Protein AF-A0A3M7L693-F1 (afdb_monomer_lite)

pLDDT: mean 76.71, std 17.96, range [30.0, 96.25]

Organism: Auxenochlorella protothecoides (NCBI:txid3075)

Foldseek 3Di:
DDQPDDDDPDDDDPDPDDDPPDDDPDDVLQFAPCVVVVHDDDPLRVLSSVLQVVLCVVQVDGLVVDPDNVVSLVSCVPPHPCSVVSCLSNDNPSVSHQQNVHPVRSCPDPVNPPPPPVCPSVDRDPDDDDAPDPPGCVVPDDDD

Radius of gyration: 17.81 Å; chains: 1; bounding box: 46×34×46 Å

Structure (mmCIF, N/CA/C/O backbone):
data_AF-A0A3M7L693-F1
#
_entry.id   AF-A0A3M7L693-F1
#
loop_
_atom_site.group_PDB
_atom_site.id
_atom_site.type_symbol
_atom_site.label_atom_id
_atom_site.label_alt_id
_atom_site.label_comp_id
_atom_site.label_asym_id
_atom_site.label_entity_id
_atom_site.label_seq_id
_atom_site.pdbx_PDB_ins_code
_atom_site.Cartn_x
_atom_site.Cartn_y
_atom_site.Cartn_z
_atom_site.occupancy
_atom_site.B_iso_or_equiv
_atom_site.auth_seq_id
_atom_site.auth_comp_id
_atom_site.auth_asym_id
_atom_site.auth_atom_id
_atom_site.pdbx_PDB_model_num
ATOM 1 N N . MET A 1 1 ? 24.792 -12.645 -12.958 1.00 35.03 1 MET A N 1
ATOM 2 C CA . MET A 1 1 ? 23.673 -11.771 -13.386 1.00 35.03 1 MET A CA 1
ATOM 3 C C . MET A 1 1 ? 22.564 -11.866 -12.347 1.00 35.03 1 MET A C 1
ATOM 5 O O . MET A 1 1 ? 21.789 -12.813 -12.372 1.00 35.03 1 MET A O 1
ATOM 9 N N . GLY A 1 2 ? 22.553 -10.952 -11.375 1.00 48.41 2 GLY A N 1
ATOM 10 C CA . GLY A 1 2 ? 21.565 -10.953 -10.298 1.00 48.41 2 GLY A CA 1
ATOM 11 C C . GLY A 1 2 ? 20.186 -10.549 -10.814 1.00 48.41 2 GLY A C 1
ATOM 12 O O . GLY A 1 2 ? 20.030 -9.513 -11.456 1.00 48.41 2 GLY A O 1
ATOM 13 N N . SER A 1 3 ? 19.174 -11.368 -10.540 1.00 50.16 3 SER A N 1
ATOM 14 C CA . SER A 1 3 ? 17.780 -10.954 -10.650 1.00 50.16 3 SER A CA 1
ATOM 15 C C . SER A 1 3 ? 17.560 -9.840 -9.624 1.00 50.16 3 SER A C 1
ATOM 17 O O . SER A 1 3 ? 17.573 -10.130 -8.431 1.00 50.16 3 SER A O 1
ATOM 19 N N . GLY A 1 4 ? 17.385 -8.583 -10.042 1.00 53.12 4 GLY A N 1
ATOM 20 C CA . GLY A 1 4 ? 17.061 -7.449 -9.154 1.00 53.12 4 GLY A CA 1
ATOM 21 C C . GLY A 1 4 ? 15.675 -7.549 -8.489 1.00 53.12 4 GLY A C 1
ATOM 22 O O . GLY A 1 4 ? 14.989 -6.550 -8.315 1.00 53.12 4 GLY A O 1
ATOM 23 N N . ALA A 1 5 ? 15.213 -8.766 -8.203 1.00 60.50 5 ALA A N 1
ATOM 24 C CA . ALA A 1 5 ? 13.986 -9.034 -7.484 1.00 60.50 5 ALA A CA 1
ATOM 25 C C . ALA A 1 5 ? 14.170 -8.665 -6.009 1.00 60.50 5 ALA A C 1
ATOM 27 O O . ALA A 1 5 ? 15.200 -8.976 -5.405 1.00 60.50 5 ALA A O 1
ATOM 28 N N . TRP A 1 6 ? 13.153 -8.025 -5.436 1.00 59.78 6 TRP A N 1
ATOM 29 C CA . TRP A 1 6 ? 13.108 -7.685 -4.020 1.00 59.78 6 TRP A CA 1
ATOM 30 C C . TRP A 1 6 ? 13.281 -8.945 -3.169 1.00 59.78 6 TRP A C 1
ATOM 32 O O . TRP A 1 6 ? 12.554 -9.925 -3.342 1.00 59.78 6 TRP A O 1
ATOM 42 N N . ARG A 1 7 ? 14.248 -8.918 -2.248 1.00 67.50 7 ARG A N 1
ATOM 43 C CA . ARG A 1 7 ? 14.391 -9.928 -1.197 1.00 67.50 7 ARG A CA 1
ATOM 44 C C . ARG A 1 7 ? 14.037 -9.288 0.134 1.00 67.50 7 ARG A C 1
ATOM 46 O O . ARG A 1 7 ? 14.631 -8.277 0.494 1.00 67.50 7 ARG A O 1
ATOM 53 N N . VAL A 1 8 ? 13.103 -9.896 0.855 1.00 66.31 8 VAL A N 1
ATOM 54 C CA . VAL A 1 8 ? 12.846 -9.560 2.258 1.00 66.31 8 VAL A CA 1
ATOM 55 C C . VAL A 1 8 ? 14.013 -10.113 3.071 1.00 66.31 8 VAL A C 1
ATOM 57 O O . VAL A 1 8 ? 14.276 -11.313 3.006 1.00 66.31 8 VAL A O 1
ATOM 60 N N . GLN A 1 9 ? 14.751 -9.244 3.760 1.00 47.75 9 GLN A N 1
ATOM 61 C CA . GLN A 1 9 ? 15.953 -9.636 4.509 1.00 47.75 9 GLN A CA 1
ATOM 62 C C . GLN A 1 9 ? 15.659 -9.932 5.989 1.00 47.75 9 GLN A C 1
ATOM 64 O O . GLN A 1 9 ? 16.376 -10.730 6.580 1.00 47.75 9 GLN A O 1
ATOM 69 N N . ASP A 1 10 ? 14.547 -9.416 6.527 1.00 51.00 10 ASP A N 1
ATOM 70 C CA . ASP A 1 10 ? 14.148 -9.570 7.931 1.00 51.00 10 ASP A CA 1
ATOM 71 C C . ASP A 1 10 ? 12.709 -10.101 8.043 1.00 51.00 10 ASP A C 1
ATOM 73 O O . ASP A 1 10 ? 11.757 -9.352 8.261 1.00 51.00 10 ASP A O 1
ATOM 77 N N . ALA A 1 11 ? 12.522 -11.410 7.855 1.00 40.75 11 ALA A N 1
ATOM 78 C CA . ALA A 1 11 ? 11.241 -12.053 8.147 1.00 40.75 11 ALA A CA 1
ATOM 79 C C . ALA A 1 11 ? 11.170 -12.380 9.652 1.00 40.75 11 ALA A C 1
ATOM 81 O O . ALA A 1 11 ? 12.014 -13.145 10.130 1.00 40.75 11 ALA A O 1
ATOM 82 N N . PRO A 1 12 ? 10.201 -11.846 10.420 1.00 46.41 12 PRO A N 1
ATOM 83 C CA . PRO A 1 12 ? 10.056 -12.226 11.817 1.00 46.41 12 PRO A CA 1
ATOM 84 C C . PRO A 1 12 ? 9.660 -13.702 11.930 1.00 46.41 12 PRO A C 1
ATOM 86 O O . PRO A 1 12 ? 8.926 -14.247 11.102 1.00 46.41 12 PRO A O 1
ATOM 89 N N . HIS A 1 13 ? 10.127 -14.356 12.993 1.00 41.66 13 HIS A N 1
ATOM 90 C CA . HIS A 1 13 ? 9.593 -15.648 13.400 1.00 41.66 13 HIS A CA 1
ATOM 91 C C . HIS A 1 13 ? 8.110 -15.472 13.748 1.00 41.66 13 HIS A C 1
ATOM 93 O O . HIS A 1 13 ? 7.765 -14.622 14.567 1.00 41.66 13 HIS A O 1
ATOM 99 N N . VAL A 1 14 ? 7.230 -16.265 13.131 1.00 40.28 14 VAL A N 1
ATOM 100 C CA . VAL A 1 14 ? 5.807 -16.302 13.493 1.00 40.28 14 VAL A CA 1
ATOM 101 C C . VAL A 1 14 ? 5.705 -16.880 14.903 1.00 40.28 14 VAL A C 1
ATOM 103 O O . VAL A 1 14 ? 5.721 -18.096 15.086 1.00 40.28 14 VAL A O 1
ATOM 106 N N . VAL A 1 15 ? 5.649 -16.016 15.914 1.00 37.94 15 VAL A N 1
ATOM 107 C CA . VAL A 1 15 ? 5.385 -16.429 17.293 1.00 37.94 15 VAL A CA 1
ATOM 108 C C . VAL A 1 15 ? 3.874 -16.451 17.475 1.00 37.94 15 VAL A C 1
ATOM 110 O O . VAL A 1 15 ? 3.230 -15.424 17.668 1.00 37.94 15 VAL A O 1
ATOM 113 N N . ALA A 1 16 ? 3.295 -17.645 17.373 1.00 35.44 16 ALA A N 1
ATOM 114 C CA . ALA A 1 16 ? 1.946 -17.898 17.849 1.00 35.44 16 ALA A CA 1
ATOM 115 C C . ALA A 1 16 ? 1.981 -17.914 19.385 1.00 35.44 16 ALA A C 1
ATOM 117 O O . ALA A 1 16 ? 2.402 -18.899 19.985 1.00 35.44 16 ALA A O 1
ATOM 118 N N . GLY A 1 17 ? 1.577 -16.819 20.024 1.00 30.00 17 GLY A N 1
ATOM 119 C CA . GLY A 1 17 ? 1.471 -16.767 21.479 1.00 30.00 17 GLY A CA 1
ATOM 120 C C . GLY A 1 17 ? 1.158 -15.369 21.982 1.00 30.00 17 GLY A C 1
ATOM 121 O O . GLY A 1 17 ? 1.960 -14.455 21.821 1.00 30.00 17 GLY A O 1
ATOM 122 N N . ALA A 1 18 ? -0.018 -15.214 22.586 1.00 42.59 18 ALA A N 1
ATOM 123 C CA . ALA A 1 18 ? -0.338 -14.058 23.404 1.00 42.59 18 ALA A CA 1
ATOM 124 C C . ALA A 1 18 ? 0.535 -14.094 24.666 1.00 42.59 18 ALA A C 1
ATOM 126 O O . ALA A 1 18 ? 0.380 -15.007 25.470 1.00 42.59 18 ALA A O 1
ATOM 127 N N . GLU A 1 19 ? 1.415 -13.111 24.843 1.00 35.88 19 GLU A N 1
ATOM 128 C CA . GLU A 1 19 ? 2.034 -12.800 26.135 1.00 35.88 19 GLU A CA 1
ATOM 129 C C . GLU A 1 19 ? 1.906 -11.294 26.403 1.00 35.88 19 GLU A C 1
ATOM 131 O O . GLU A 1 19 ? 2.258 -10.450 25.570 1.00 35.88 19 GLU A O 1
ATOM 136 N N . GLU A 1 20 ? 1.363 -10.969 27.578 1.00 45.88 20 GLU A N 1
ATOM 137 C CA . GLU A 1 20 ? 1.357 -9.628 28.159 1.00 45.88 20 GLU A CA 1
ATOM 138 C C . GLU A 1 20 ? 2.799 -9.107 28.257 1.00 45.88 20 GLU A C 1
ATOM 140 O O . GLU A 1 20 ? 3.640 -9.694 28.930 1.00 45.88 20 GLU A O 1
ATOM 145 N N . GLY A 1 21 ? 3.090 -7.984 27.591 1.00 43.78 21 GLY A N 1
ATOM 146 C CA . GLY A 1 21 ? 4.391 -7.305 27.684 1.00 43.78 21 GLY A CA 1
ATOM 147 C C . GLY A 1 21 ? 5.282 -7.372 26.438 1.00 43.78 21 GLY A C 1
ATOM 148 O O . GLY A 1 21 ? 6.432 -6.936 26.492 1.00 43.78 21 GLY A O 1
ATOM 149 N N . GLY A 1 22 ? 4.778 -7.858 25.301 1.00 36.78 22 GLY A N 1
ATOM 150 C CA . GLY A 1 22 ? 5.504 -7.823 24.029 1.00 36.78 22 GLY A CA 1
ATOM 151 C C . GLY A 1 22 ? 5.703 -6.396 23.511 1.00 36.78 22 GLY A C 1
ATOM 152 O O . GLY A 1 22 ? 4.802 -5.809 22.916 1.00 36.78 22 GLY A O 1
ATOM 153 N N . ARG A 1 23 ? 6.896 -5.825 23.717 1.00 39.84 23 ARG A N 1
ATOM 154 C CA . ARG A 1 23 ? 7.346 -4.592 23.052 1.00 39.84 23 ARG A CA 1
ATOM 155 C C . ARG A 1 23 ? 7.128 -4.760 21.547 1.00 39.84 23 ARG A C 1
ATOM 157 O O . ARG A 1 23 ? 7.743 -5.640 20.957 1.00 39.84 23 ARG A O 1
ATOM 164 N N . ALA A 1 24 ? 6.262 -3.944 20.946 1.00 41.69 24 ALA A N 1
ATOM 165 C CA . ALA A 1 24 ? 6.025 -3.964 19.506 1.00 41.69 24 ALA A CA 1
ATOM 166 C C . ALA A 1 24 ? 7.370 -3.830 18.771 1.00 41.69 24 ALA A C 1
ATOM 168 O O . ALA A 1 24 ? 8.034 -2.795 18.855 1.00 41.69 24 ALA A O 1
ATOM 169 N N . VAL A 1 25 ? 7.811 -4.908 18.119 1.00 49.34 25 VAL A N 1
ATOM 170 C CA . VAL A 1 25 ? 9.017 -4.914 17.290 1.00 49.34 25 VAL A CA 1
ATOM 171 C C . VAL A 1 25 ? 8.572 -4.604 15.867 1.00 49.34 25 VAL A C 1
ATOM 173 O O . VAL A 1 25 ? 7.907 -5.408 15.224 1.00 49.34 25 VAL A O 1
ATOM 176 N N . GLY A 1 26 ? 8.901 -3.405 15.405 1.00 53.38 26 GLY A N 1
ATOM 177 C CA . GLY A 1 26 ? 8.595 -2.889 14.076 1.00 53.38 26 GLY A CA 1
ATOM 178 C C . GLY A 1 26 ? 8.980 -1.415 14.005 1.00 53.38 26 GLY A C 1
ATOM 179 O O . GLY A 1 26 ? 9.115 -0.762 15.041 1.00 53.38 26 GLY A O 1
ATOM 180 N N . THR A 1 27 ? 9.171 -0.879 12.802 1.00 65.75 27 THR A N 1
ATOM 181 C CA . THR A 1 27 ? 9.262 0.575 12.630 1.00 65.75 27 THR A CA 1
ATOM 182 C C . THR A 1 27 ? 7.850 1.139 12.831 1.00 65.75 27 THR A C 1
ATOM 184 O O . THR A 1 27 ? 6.962 0.773 12.055 1.00 65.75 27 THR A O 1
ATOM 187 N N . PRO A 1 28 ? 7.595 1.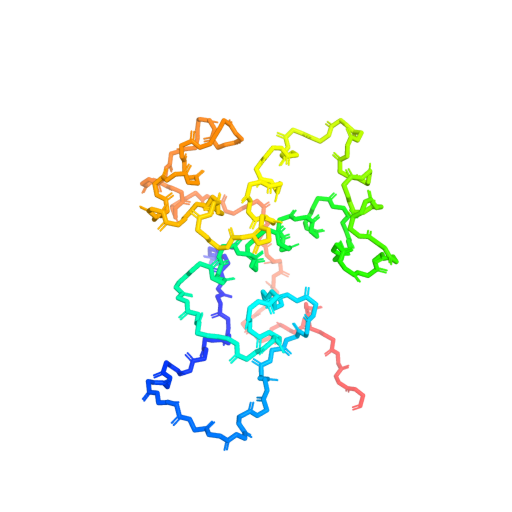965 13.867 1.00 72.44 28 PRO A N 1
ATOM 188 C CA . PRO A 1 28 ? 6.239 2.350 14.273 1.00 72.44 28 PRO A CA 1
ATOM 189 C C . PRO A 1 28 ? 5.396 2.941 13.140 1.00 72.44 28 PRO A C 1
ATOM 191 O O . PRO A 1 28 ? 4.187 2.737 13.100 1.00 72.44 28 PRO A O 1
ATOM 194 N N . ASP A 1 29 ? 6.053 3.603 12.187 1.00 76.50 29 ASP A N 1
ATOM 195 C CA . ASP A 1 29 ? 5.434 4.286 11.051 1.00 76.50 29 ASP A CA 1
ATOM 196 C C . ASP A 1 29 ? 4.697 3.356 10.070 1.00 76.50 29 ASP A C 1
ATOM 198 O O . ASP A 1 29 ? 3.878 3.826 9.280 1.00 76.50 29 ASP A O 1
ATOM 202 N N . TYR A 1 30 ? 4.954 2.044 10.121 1.00 86.38 30 TYR A N 1
ATOM 203 C CA . TYR A 1 30 ? 4.348 1.048 9.226 1.00 86.38 30 TYR A CA 1
ATOM 204 C C . TYR A 1 30 ? 3.318 0.159 9.926 1.00 86.38 30 TYR A C 1
ATOM 206 O O . TYR A 1 30 ? 2.658 -0.643 9.269 1.00 86.38 30 TYR A O 1
ATOM 214 N N . LEU A 1 31 ? 3.163 0.284 11.247 1.00 86.56 31 LEU A N 1
ATOM 215 C CA . LEU A 1 31 ? 2.265 -0.572 12.015 1.00 86.56 31 LEU A CA 1
ATOM 216 C C . LEU A 1 31 ? 0.802 -0.176 11.810 1.00 86.56 31 LEU A C 1
ATOM 218 O O . LEU A 1 31 ? 0.444 1.002 11.786 1.00 86.56 31 LEU A O 1
ATOM 222 N N . ALA A 1 32 ? -0.057 -1.190 11.701 1.00 88.62 32 ALA A N 1
ATOM 223 C CA . ALA A 1 32 ? -1.497 -0.992 11.659 1.00 88.62 32 ALA A CA 1
ATOM 224 C C . ALA A 1 32 ? -2.021 -0.447 13.007 1.00 88.62 32 ALA A C 1
ATOM 226 O O . ALA A 1 32 ? -1.492 -0.819 14.061 1.00 88.62 32 ALA A O 1
ATOM 227 N N . PRO A 1 33 ? -3.082 0.383 13.019 1.00 87.38 33 PRO A N 1
ATOM 228 C CA . PRO A 1 33 ? -3.619 0.966 14.249 1.00 87.38 33 PRO A CA 1
ATOM 229 C C . PRO A 1 33 ? -4.012 -0.086 15.290 1.00 87.38 33 PRO A C 1
ATOM 231 O O . PRO A 1 33 ? -3.769 0.095 16.479 1.00 87.38 33 PRO A O 1
AT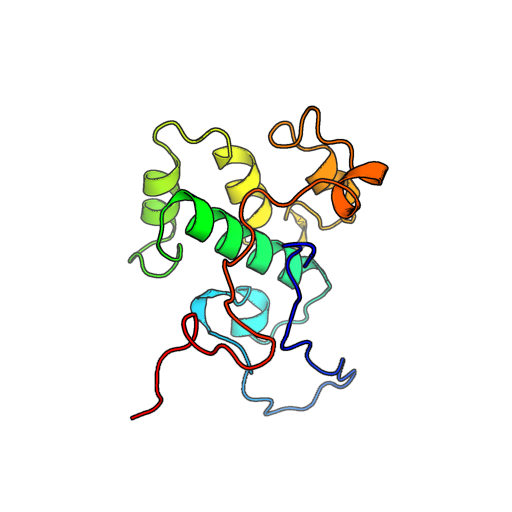OM 234 N N . GLU A 1 34 ? -4.576 -1.213 14.854 1.00 88.00 34 GLU A N 1
ATOM 235 C CA . GLU A 1 34 ? -4.973 -2.314 15.732 1.00 88.00 34 GLU A CA 1
ATOM 236 C C . GLU A 1 34 ? -3.792 -2.964 16.473 1.00 88.00 34 GLU A C 1
ATOM 238 O O . GLU A 1 34 ? -3.967 -3.377 17.622 1.00 88.00 34 GLU A O 1
ATOM 243 N N . LEU A 1 35 ? -2.601 -3.003 15.856 1.00 86.25 35 LEU A N 1
ATOM 244 C CA . LEU A 1 35 ? -1.362 -3.482 16.479 1.00 86.25 35 LEU A CA 1
ATOM 245 C C . LEU A 1 35 ? -0.858 -2.495 17.530 1.00 86.25 35 LEU A C 1
ATOM 247 O O . LEU A 1 35 ? -0.465 -2.909 18.617 1.00 86.25 35 LEU A O 1
ATOM 251 N N . LEU A 1 36 ? -0.911 -1.193 17.230 1.00 82.31 36 LEU A N 1
ATOM 252 C CA . LEU A 1 36 ? -0.528 -0.137 18.174 1.00 82.31 36 LEU A CA 1
ATOM 253 C C . LEU A 1 36 ? -1.442 -0.113 19.406 1.00 82.31 36 LEU A C 1
ATOM 255 O O . LEU A 1 36 ? -0.986 0.143 20.517 1.00 82.31 36 LEU A O 1
ATOM 259 N N . LEU A 1 37 ? -2.727 -0.406 19.208 1.00 83.31 37 LEU A N 1
ATOM 260 C CA . LEU A 1 37 ? -3.730 -0.480 20.270 1.00 83.31 37 LEU A CA 1
ATOM 261 C C . LEU A 1 37 ? -3.716 -1.817 21.031 1.00 83.31 37 LEU A C 1
ATOM 263 O O . LEU A 1 37 ? -4.493 -1.980 21.969 1.00 83.31 37 LEU A O 1
ATOM 267 N N . GLY A 1 38 ? -2.878 -2.782 20.630 1.00 82.19 38 GLY A N 1
ATOM 268 C CA . GLY A 1 38 ? -2.821 -4.111 21.247 1.00 82.19 38 GLY A CA 1
ATOM 269 C C . GLY A 1 38 ? -4.127 -4.901 21.128 1.00 82.19 38 GLY A C 1
ATOM 270 O O . GLY A 1 38 ? -4.415 -5.771 21.948 1.00 82.19 38 GLY A O 1
ATOM 271 N N . THR A 1 39 ? -4.946 -4.587 20.124 1.00 80.62 39 THR A N 1
ATOM 272 C CA . THR A 1 39 ? -6.195 -5.308 19.863 1.00 80.62 39 THR A CA 1
ATOM 273 C C . THR A 1 39 ? -5.914 -6.565 19.040 1.00 80.62 39 THR A C 1
ATOM 275 O O . THR A 1 39 ? -4.886 -6.670 18.367 1.00 80.62 39 THR A O 1
ATOM 278 N N . GLY A 1 40 ? -6.809 -7.556 19.107 1.00 81.38 40 GLY A N 1
ATOM 279 C CA . GLY A 1 40 ? -6.664 -8.774 18.309 1.00 81.38 40 GLY A CA 1
ATOM 280 C C . GLY A 1 40 ? -6.539 -8.437 16.821 1.00 81.38 40 GLY A C 1
ATOM 281 O O . GLY A 1 40 ? -7.374 -7.710 16.283 1.00 81.38 40 GLY A O 1
ATOM 282 N N . HIS A 1 41 ? -5.504 -8.963 16.170 1.00 87.31 41 HIS A N 1
ATOM 283 C CA . HIS A 1 41 ? -5.183 -8.688 14.773 1.00 87.31 41 HIS A CA 1
ATOM 284 C C . HIS A 1 41 ? -5.124 -9.979 13.948 1.00 87.31 41 HIS A C 1
ATOM 286 O O . HIS A 1 41 ? -4.953 -11.073 14.488 1.00 87.31 41 HIS A O 1
ATOM 292 N N . GLY A 1 42 ? -5.284 -9.842 12.634 1.00 88.19 42 GLY A N 1
ATOM 293 C CA . GLY A 1 42 ? -5.138 -10.924 11.662 1.00 88.19 42 GLY A CA 1
ATOM 294 C C . GLY A 1 42 ? -4.172 -10.537 10.542 1.00 88.19 42 GLY A C 1
ATOM 295 O O . GLY A 1 42 ? -3.406 -9.585 10.678 1.00 88.19 42 GLY A O 1
ATOM 296 N N . ALA A 1 43 ? -4.223 -11.254 9.418 1.00 89.81 43 ALA A N 1
ATOM 297 C CA . ALA A 1 43 ? -3.375 -10.996 8.247 1.00 89.81 43 ALA A CA 1
ATOM 298 C C . ALA A 1 43 ? -3.631 -9.622 7.588 1.00 89.81 43 ALA A C 1
ATOM 300 O O . ALA A 1 43 ? -2.891 -9.183 6.713 1.00 89.81 43 ALA A O 1
ATOM 301 N N . GLU A 1 44 ? -4.688 -8.922 7.997 1.00 92.69 44 GLU A N 1
ATOM 302 C CA . GLU A 1 44 ? -5.078 -7.607 7.506 1.00 92.69 44 GLU A CA 1
ATOM 303 C C . GLU A 1 44 ? -4.043 -6.519 7.810 1.00 92.69 44 GLU A C 1
ATOM 305 O O . GLU A 1 44 ? -3.986 -5.516 7.093 1.00 92.69 44 GLU A O 1
ATOM 310 N N . VAL A 1 45 ? -3.219 -6.707 8.843 1.00 92.62 45 VAL A N 1
ATOM 311 C CA . VAL A 1 45 ? -2.156 -5.762 9.222 1.00 92.62 45 VAL A CA 1
ATOM 312 C C . VAL A 1 45 ? -1.074 -5.651 8.150 1.00 92.62 45 VAL A C 1
ATOM 314 O O . VAL A 1 45 ? -0.548 -4.566 7.927 1.00 92.62 45 VAL A O 1
ATOM 317 N N . ASP A 1 46 ? -0.808 -6.728 7.408 1.00 93.75 46 ASP A N 1
ATOM 318 C CA . ASP A 1 46 ? 0.177 -6.716 6.322 1.00 93.75 46 ASP A CA 1
ATOM 319 C C . ASP A 1 46 ? -0.304 -5.866 5.140 1.00 93.75 46 ASP A C 1
ATOM 321 O O . ASP A 1 46 ? 0.488 -5.188 4.482 1.00 93.75 46 ASP A O 1
ATOM 325 N N . TRP A 1 47 ? -1.619 -5.835 4.891 1.00 96.00 47 TRP A N 1
ATOM 326 C CA . TRP A 1 47 ? -2.205 -4.974 3.861 1.00 96.00 47 TRP A CA 1
ATOM 327 C C . TRP A 1 47 ? -2.105 -3.495 4.214 1.00 96.00 47 TRP A C 1
ATOM 329 O O . TRP A 1 47 ? -1.904 -2.672 3.321 1.00 96.00 47 TRP A O 1
ATOM 339 N N . TRP A 1 48 ? -2.182 -3.158 5.503 1.00 93.81 48 TRP A N 1
ATOM 340 C CA . TRP A 1 48 ? -1.905 -1.799 5.960 1.00 93.81 48 TRP A CA 1
ATOM 341 C C . TRP A 1 48 ? -0.455 -1.416 5.664 1.00 93.81 48 TRP A C 1
ATOM 343 O O . TRP A 1 48 ? -0.218 -0.420 4.981 1.00 93.81 48 TRP A O 1
ATOM 353 N N . SER A 1 49 ? 0.503 -2.244 6.091 1.00 92.94 49 SER A N 1
ATOM 354 C CA . SER A 1 49 ? 1.933 -2.028 5.845 1.00 92.94 49 SER A CA 1
ATOM 355 C C . SER A 1 49 ? 2.240 -1.877 4.351 1.00 92.94 49 SER A C 1
ATOM 357 O O . SER A 1 49 ? 2.997 -0.990 3.957 1.00 92.94 49 SER A O 1
ATOM 359 N N . LEU A 1 50 ? 1.593 -2.675 3.492 1.00 94.62 50 LEU A N 1
ATOM 360 C CA . LEU A 1 50 ? 1.693 -2.527 2.038 1.00 94.62 50 LEU A CA 1
ATOM 361 C C . LEU A 1 50 ? 1.200 -1.154 1.560 1.00 94.62 50 LEU A C 1
ATOM 363 O O . LEU A 1 50 ? 1.830 -0.551 0.693 1.00 94.62 50 LEU A O 1
ATOM 367 N N . GLY A 1 51 ? 0.093 -0.654 2.114 1.00 92.56 51 GLY A N 1
ATOM 368 C CA . GLY A 1 51 ? -0.421 0.685 1.822 1.00 92.56 51 GLY A CA 1
ATOM 369 C C . GLY A 1 51 ? 0.568 1.789 2.199 1.00 92.56 51 GLY A C 1
ATOM 370 O O . GLY A 1 51 ? 0.768 2.719 1.417 1.00 92.56 51 GLY A O 1
ATOM 371 N N . VAL A 1 52 ? 1.232 1.655 3.351 1.00 90.56 52 VAL A N 1
ATOM 372 C CA . VAL A 1 52 ? 2.262 2.599 3.819 1.00 90.56 52 VAL A CA 1
ATOM 373 C C . VAL A 1 52 ? 3.467 2.605 2.875 1.00 90.56 52 VAL A C 1
ATOM 375 O O . VAL A 1 52 ? 3.877 3.671 2.419 1.00 90.56 52 VAL A O 1
ATOM 378 N N . ILE A 1 53 ? 3.984 1.427 2.509 1.00 91.25 53 ILE A N 1
ATOM 379 C CA . ILE A 1 53 ? 5.118 1.292 1.578 1.00 91.25 53 ILE A CA 1
ATOM 380 C C . ILE A 1 53 ? 4.750 1.832 0.191 1.00 91.25 53 ILE A C 1
ATOM 382 O O . ILE A 1 53 ? 5.539 2.537 -0.433 1.00 91.25 53 ILE A O 1
ATOM 386 N N . LEU A 1 54 ? 3.546 1.533 -0.307 1.00 90.75 54 LEU A N 1
ATOM 387 C CA . LEU A 1 54 ? 3.089 2.025 -1.607 1.00 90.75 54 LEU A CA 1
ATOM 388 C C . LEU A 1 54 ? 2.973 3.551 -1.632 1.00 90.75 54 LEU A C 1
ATOM 390 O O . LEU A 1 54 ? 3.383 4.169 -2.614 1.00 90.75 54 LEU A O 1
ATOM 394 N N . TYR A 1 55 ? 2.451 4.152 -0.561 1.00 87.81 55 TYR A N 1
ATOM 395 C CA . TYR A 1 55 ? 2.453 5.603 -0.402 1.00 87.81 55 TYR A CA 1
ATOM 396 C C . TYR A 1 55 ? 3.880 6.149 -0.462 1.00 87.81 55 TYR A C 1
ATOM 398 O O . TYR A 1 55 ? 4.160 7.067 -1.230 1.00 87.81 55 TYR A O 1
ATOM 406 N N . GLU A 1 56 ? 4.793 5.573 0.318 1.00 87.81 56 GLU A N 1
ATOM 407 C CA . GLU A 1 56 ? 6.168 6.055 0.411 1.00 87.81 56 GLU A CA 1
ATOM 408 C C . GLU A 1 56 ? 6.919 5.942 -0.918 1.00 87.81 56 GLU A C 1
ATOM 410 O O . GLU A 1 56 ? 7.616 6.877 -1.299 1.00 87.81 56 GLU A O 1
ATOM 415 N N . MET A 1 57 ? 6.711 4.868 -1.683 1.00 87.19 57 MET A N 1
ATOM 416 C CA . MET A 1 57 ? 7.291 4.729 -3.024 1.00 87.19 57 MET A CA 1
ATOM 417 C C . MET A 1 57 ? 6.824 5.820 -3.999 1.00 87.19 57 MET A C 1
ATOM 419 O O . MET A 1 57 ? 7.554 6.164 -4.925 1.00 87.19 57 MET A O 1
ATOM 423 N N . VAL A 1 58 ? 5.609 6.347 -3.822 1.00 84.69 58 VAL A N 1
ATOM 424 C CA . VAL A 1 58 ? 5.010 7.350 -4.719 1.00 84.69 58 VAL A CA 1
ATOM 425 C C . VAL A 1 58 ? 5.343 8.772 -4.270 1.00 84.69 58 VAL A C 1
ATOM 427 O O . VAL A 1 58 ? 5.621 9.630 -5.103 1.00 84.69 58 VAL A O 1
ATOM 430 N N . VAL A 1 59 ? 5.307 9.028 -2.962 1.00 81.56 59 VAL A N 1
ATOM 431 C CA . VAL A 1 59 ? 5.447 10.369 -2.371 1.00 81.56 59 VAL A CA 1
ATOM 432 C C . VAL A 1 59 ? 6.884 10.648 -1.902 1.00 81.56 59 VAL A C 1
ATOM 434 O O . VAL A 1 59 ? 7.259 11.804 -1.724 1.00 81.56 59 VAL A O 1
ATOM 437 N N . GLY A 1 60 ? 7.703 9.611 -1.706 1.00 82.06 60 GLY A N 1
ATOM 438 C CA . GLY A 1 60 ? 9.094 9.703 -1.241 1.00 82.06 60 GLY A CA 1
ATOM 439 C C . GLY A 1 60 ? 9.262 9.871 0.275 1.00 82.06 60 GLY A C 1
ATOM 440 O O . GLY A 1 60 ? 10.371 10.106 0.742 1.00 82.06 60 GLY A O 1
ATOM 441 N N . ARG A 1 61 ? 8.173 9.789 1.047 1.00 80.25 61 ARG A N 1
ATOM 442 C CA . ARG A 1 61 ? 8.161 9.846 2.520 1.00 80.25 61 ARG A CA 1
ATOM 443 C C . ARG A 1 61 ? 6.990 9.034 3.071 1.00 80.25 61 ARG A C 1
ATOM 445 O O . ARG A 1 61 ? 5.990 8.916 2.360 1.00 80.25 61 ARG A O 1
ATOM 452 N N . PRO A 1 62 ? 7.047 8.525 4.312 1.00 81.31 62 PRO A N 1
ATOM 453 C CA . PRO A 1 62 ? 5.938 7.776 4.882 1.00 81.31 62 PRO A CA 1
ATOM 454 C C . PRO A 1 62 ? 4.702 8.670 5.107 1.00 81.31 62 PRO A C 1
ATOM 456 O O . PRO A 1 62 ? 4.828 9.881 5.335 1.00 81.31 62 PRO A O 1
ATOM 459 N N . PRO A 1 63 ? 3.491 8.088 5.056 1.00 73.56 63 PRO A N 1
ATOM 460 C CA . PRO A 1 63 ? 2.236 8.816 5.213 1.00 73.56 63 PRO A CA 1
ATOM 461 C C . PRO A 1 63 ? 2.127 9.470 6.596 1.00 73.56 63 PRO A C 1
ATOM 463 O O . PRO A 1 63 ? 1.860 10.666 6.693 1.00 73.56 63 PRO A O 1
ATOM 466 N N . PHE A 1 64 ? 2.421 8.735 7.668 1.00 70.88 64 PHE A N 1
ATOM 467 C CA . PHE A 1 64 ? 2.232 9.205 9.046 1.00 70.88 64 PHE A CA 1
ATOM 468 C C . PHE A 1 64 ? 3.370 10.083 9.589 1.00 70.88 64 PHE A C 1
ATOM 470 O O . PHE A 1 64 ? 3.319 10.497 10.740 1.00 70.88 64 PHE A O 1
ATOM 477 N N . ALA A 1 65 ? 4.341 10.463 8.749 1.00 60.75 65 ALA A N 1
ATOM 478 C CA . ALA A 1 65 ? 5.220 11.597 9.049 1.00 60.75 65 ALA A CA 1
ATOM 479 C C . ALA A 1 65 ? 4.499 12.957 8.910 1.00 60.75 65 ALA A C 1
ATOM 481 O O . ALA A 1 65 ? 5.062 13.994 9.254 1.00 60.75 65 ALA A O 1
ATOM 482 N N . ALA A 1 66 ? 3.274 12.979 8.364 1.00 55.69 66 ALA A N 1
ATOM 483 C CA . ALA A 1 66 ? 2.420 14.164 8.321 1.00 55.69 66 ALA A CA 1
ATOM 484 C C . ALA A 1 66 ? 1.517 14.264 9.563 1.00 55.69 66 ALA A C 1
ATOM 486 O O . ALA A 1 66 ? 1.098 13.261 10.129 1.00 55.69 66 ALA A O 1
ATOM 487 N N . ASN A 1 67 ? 1.157 15.495 9.937 1.00 55.09 67 ASN A N 1
ATOM 488 C CA . ASN A 1 67 ? 0.488 15.786 11.209 1.00 55.09 67 ASN A CA 1
ATOM 489 C C . ASN A 1 67 ? -0.956 15.251 11.332 1.00 55.09 67 ASN A C 1
ATOM 491 O O . ASN A 1 67 ? -1.450 15.162 12.453 1.00 55.09 67 ASN A O 1
ATOM 495 N N . THR A 1 68 ? -1.648 14.922 10.229 1.00 58.91 68 THR A N 1
ATOM 496 C CA . THR A 1 68 ? -3.022 14.379 10.262 1.00 58.91 68 THR A CA 1
ATOM 497 C C . THR A 1 68 ? -3.323 13.433 9.084 1.00 58.91 68 THR A C 1
ATOM 499 O O . THR A 1 68 ? -2.800 13.659 7.989 1.00 58.91 68 THR A O 1
ATOM 502 N N . PRO A 1 69 ? -4.198 12.415 9.246 1.00 60.75 69 PRO A N 1
ATOM 503 C CA . PRO A 1 69 ? -4.659 11.541 8.157 1.00 60.75 69 PRO A CA 1
ATOM 504 C C . PRO A 1 69 ? -5.237 12.298 6.958 1.00 60.75 69 PRO A C 1
ATOM 506 O O . PRO A 1 69 ? -5.007 11.938 5.809 1.00 60.75 69 PRO A O 1
ATOM 509 N N . GLU A 1 70 ? -5.931 13.404 7.204 1.00 63.09 70 GLU A N 1
ATOM 510 C CA . GLU A 1 70 ? -6.495 14.258 6.162 1.00 63.09 70 GLU A CA 1
ATOM 511 C C . GLU A 1 70 ? -5.394 14.863 5.286 1.00 63.09 70 GLU A C 1
ATOM 513 O O . GLU A 1 70 ? -5.537 14.904 4.065 1.00 63.09 70 GLU A O 1
ATOM 518 N N . ALA A 1 71 ? -4.262 15.261 5.878 1.00 63.59 71 ALA A N 1
ATOM 519 C CA . ALA A 1 71 ? -3.108 15.747 5.128 1.00 63.59 71 ALA A CA 1
ATOM 520 C C . ALA A 1 71 ? -2.463 14.635 4.284 1.00 63.59 71 ALA A C 1
ATOM 522 O O . ALA A 1 71 ? -2.005 14.896 3.173 1.00 63.59 71 ALA A O 1
ATOM 523 N N . ILE A 1 72 ? -2.464 13.388 4.768 1.00 63.47 72 ILE A N 1
ATOM 524 C CA . ILE A 1 72 ? -2.015 12.203 4.012 1.00 63.47 72 ILE A CA 1
ATOM 525 C C . ILE A 1 72 ? -2.879 12.029 2.766 1.00 63.47 72 ILE A C 1
ATOM 527 O O . ILE A 1 72 ? -2.360 11.875 1.659 1.00 63.47 72 ILE A O 1
ATOM 531 N N . PHE A 1 73 ? -4.198 12.116 2.940 1.00 64.38 73 PHE A N 1
ATOM 532 C CA . PHE A 1 73 ? -5.151 11.992 1.847 1.00 64.38 73 PHE A CA 1
ATOM 533 C C . PHE A 1 73 ? -5.015 13.128 0.833 1.00 64.38 73 PHE A C 1
ATOM 535 O O . PHE A 1 73 ? -5.099 12.850 -0.361 1.00 64.38 73 PHE A O 1
ATOM 542 N N . GLN A 1 74 ? -4.749 14.362 1.276 1.00 63.97 74 GLN A N 1
ATOM 543 C CA . GLN A 1 74 ? -4.494 15.507 0.393 1.00 63.97 74 GLN A CA 1
ATOM 544 C C . GLN A 1 74 ? -3.191 15.360 -0.409 1.00 63.97 74 GLN A C 1
ATOM 546 O O . GLN A 1 74 ? -3.179 15.631 -1.604 1.00 63.97 74 GLN A O 1
ATOM 551 N N . ASN A 1 75 ? -2.117 14.830 0.189 1.00 63.44 75 ASN A N 1
ATOM 552 C CA . ASN A 1 75 ? -0.850 14.618 -0.529 1.00 63.44 75 ASN A CA 1
ATOM 553 C C . ASN A 1 75 ? -0.966 13.594 -1.673 1.00 63.44 75 ASN A C 1
ATOM 555 O O . ASN A 1 75 ? -0.219 13.669 -2.642 1.00 63.44 75 ASN A O 1
ATOM 559 N N . VAL A 1 76 ? -1.889 12.634 -1.560 1.00 62.31 76 VAL A N 1
ATOM 560 C CA . VAL A 1 76 ? -2.152 11.610 -2.594 1.00 62.31 76 VAL A CA 1
ATOM 561 C C . VAL A 1 76 ? -3.252 12.056 -3.567 1.00 62.31 76 VAL A C 1
ATOM 563 O O . VAL A 1 76 ? -3.436 11.449 -4.621 1.00 62.31 76 VAL A O 1
ATOM 566 N N . LEU A 1 77 ? -4.012 13.098 -3.219 1.00 57.88 77 LEU A N 1
ATOM 567 C CA . LEU A 1 77 ? -5.212 13.533 -3.936 1.00 57.88 77 LEU A CA 1
ATOM 568 C C . LEU A 1 77 ? -4.922 14.196 -5.286 1.00 57.88 77 LEU A C 1
ATOM 570 O O . LEU A 1 77 ? -5.738 14.051 -6.196 1.00 57.88 77 LEU A O 1
ATOM 574 N N . ASP A 1 78 ? -3.759 14.820 -5.462 1.00 57.50 78 ASP A N 1
ATOM 575 C CA . ASP A 1 78 ? -3.429 15.499 -6.714 1.00 57.50 78 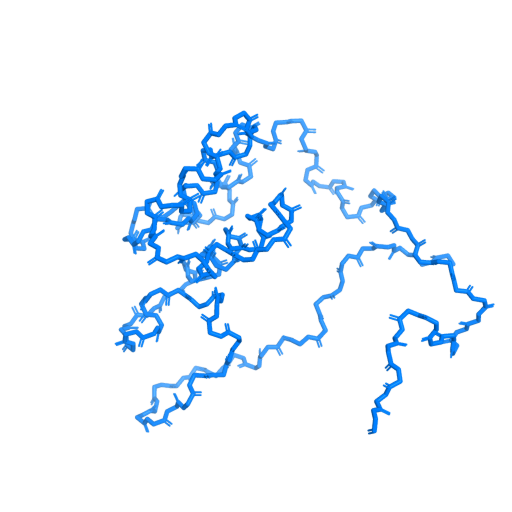ASP A CA 1
ATOM 576 C C . ASP A 1 78 ? -2.775 14.544 -7.726 1.00 57.50 78 ASP A C 1
ATOM 578 O O . ASP A 1 78 ? -1.558 14.420 -7.841 1.00 57.50 78 ASP A O 1
ATOM 582 N N . GLY A 1 79 ? -3.620 13.851 -8.497 1.00 58.06 79 GLY A N 1
ATOM 583 C CA . GLY A 1 79 ? -3.241 13.253 -9.785 1.00 58.06 79 GLY A CA 1
ATOM 584 C C . GLY A 1 79 ? -2.582 11.868 -9.751 1.00 58.06 79 GLY A C 1
ATOM 585 O O . GLY A 1 79 ? -2.244 11.338 -10.811 1.00 58.06 79 GLY A O 1
ATOM 586 N N . ALA A 1 80 ? -2.422 11.238 -8.584 1.00 67.94 80 ALA A N 1
ATOM 587 C CA . ALA A 1 80 ? -1.808 9.913 -8.496 1.00 67.94 80 ALA A CA 1
ATOM 588 C C . ALA A 1 80 ? -2.777 8.790 -8.922 1.00 67.94 80 ALA A C 1
ATOM 590 O O . ALA A 1 80 ? -3.799 8.539 -8.280 1.00 67.94 80 ALA A O 1
ATOM 591 N N . ALA A 1 81 ? -2.413 8.033 -9.963 1.00 76.88 81 ALA A N 1
ATOM 592 C CA . ALA A 1 81 ? -3.199 6.898 -10.468 1.00 76.88 81 ALA A CA 1
ATOM 593 C C . ALA A 1 81 ? -3.419 5.762 -9.438 1.00 76.88 81 ALA A C 1
ATOM 595 O O . ALA A 1 81 ? -4.279 4.906 -9.635 1.00 76.88 81 ALA A O 1
ATOM 596 N N . CYS A 1 82 ? -2.653 5.736 -8.342 1.00 86.31 82 CYS A N 1
ATOM 597 C CA . CYS A 1 82 ? -2.737 4.741 -7.266 1.00 86.31 82 CYS A CA 1
ATOM 598 C C . CYS A 1 82 ? -3.568 5.183 -6.056 1.00 86.31 82 CYS A C 1
ATOM 600 O O . CYS A 1 82 ? -3.644 4.434 -5.082 1.00 86.31 82 CYS A O 1
ATOM 602 N N . ARG A 1 83 ? -4.187 6.370 -6.087 1.00 86.94 83 ARG A N 1
ATOM 603 C CA . ARG A 1 83 ? -4.913 6.917 -4.934 1.00 86.94 83 ARG A CA 1
ATOM 604 C C . ARG A 1 83 ? -5.925 5.935 -4.348 1.00 86.94 83 ARG A C 1
ATOM 606 O O . ARG A 1 83 ? -5.892 5.672 -3.152 1.00 86.94 83 ARG A O 1
ATOM 613 N N . ASP A 1 84 ? -6.809 5.405 -5.188 1.00 90.88 84 ASP A N 1
ATOM 614 C CA . ASP A 1 84 ? -7.887 4.507 -4.755 1.00 90.88 84 ASP A CA 1
ATOM 615 C C . ASP A 1 84 ? -7.341 3.245 -4.063 1.00 90.88 84 ASP A C 1
ATOM 617 O O . ASP A 1 84 ? -7.808 2.856 -2.993 1.00 90.88 84 ASP A O 1
ATOM 621 N N . LEU A 1 85 ? -6.246 2.696 -4.601 1.00 93.25 85 LEU A N 1
ATOM 622 C CA . LEU A 1 85 ? -5.554 1.541 -4.033 1.00 93.25 85 LEU A CA 1
ATOM 623 C C . LEU A 1 85 ? -5.014 1.840 -2.631 1.00 93.25 85 LEU A C 1
ATOM 625 O O . LEU A 1 85 ? -5.251 1.074 -1.698 1.00 93.25 85 LEU A O 1
ATOM 629 N N . ILE A 1 86 ? -4.293 2.956 -2.481 1.00 91.69 86 ILE A N 1
ATOM 630 C CA . ILE A 1 86 ? -3.689 3.358 -1.205 1.00 91.69 86 ILE A CA 1
ATOM 631 C C . ILE A 1 86 ? -4.780 3.582 -0.152 1.00 91.69 86 ILE A C 1
ATOM 633 O O . ILE A 1 86 ? -4.647 3.106 0.971 1.00 91.69 86 ILE A O 1
ATOM 637 N N . LEU A 1 87 ? -5.884 4.243 -0.511 1.00 90.12 87 LEU A N 1
ATOM 638 C CA . LEU A 1 87 ? -7.007 4.468 0.407 1.00 90.12 87 LEU A CA 1
ATOM 639 C C . LEU A 1 87 ? -7.675 3.162 0.848 1.00 90.12 87 LEU A C 1
ATOM 641 O O . LEU A 1 87 ? -8.002 2.999 2.025 1.00 90.12 87 LEU A O 1
ATOM 645 N N . GLY A 1 88 ? -7.850 2.215 -0.076 1.00 93.50 88 GLY A N 1
ATOM 646 C CA . GLY A 1 88 ? -8.386 0.895 0.246 1.00 93.50 88 GLY A CA 1
ATOM 647 C C . GLY A 1 88 ? -7.493 0.119 1.221 1.00 93.50 88 GLY A C 1
ATOM 648 O O . GLY A 1 88 ? -7.997 -0.507 2.156 1.00 93.50 88 GLY A O 1
ATOM 649 N N . LEU A 1 89 ? -6.171 0.187 1.039 1.00 94.25 89 LEU A N 1
ATOM 650 C CA . LEU A 1 89 ? -5.188 -0.467 1.912 1.00 94.25 89 LEU A CA 1
ATOM 651 C C . LEU A 1 89 ? -5.064 0.226 3.281 1.00 94.25 89 LEU A C 1
ATOM 653 O O . LEU A 1 89 ? -4.970 -0.447 4.304 1.00 94.25 89 LEU A O 1
ATOM 657 N N . LEU A 1 90 ? -5.142 1.559 3.322 1.00 91.88 90 LEU A N 1
ATOM 658 C CA . LEU A 1 90 ? -5.076 2.375 4.544 1.00 91.88 90 LEU A CA 1
ATOM 659 C C . LEU A 1 90 ? -6.451 2.607 5.193 1.00 91.88 90 LEU A C 1
ATOM 661 O O . LEU A 1 90 ? -6.690 3.610 5.868 1.00 91.88 90 LEU A O 1
ATOM 665 N N . THR A 1 91 ? -7.383 1.673 5.006 1.00 92.12 91 THR A N 1
ATOM 666 C CA . THR A 1 91 ? -8.673 1.712 5.698 1.00 92.12 91 THR A CA 1
ATOM 667 C C . THR A 1 91 ? -8.489 1.332 7.168 1.00 92.12 91 THR A C 1
ATOM 669 O O . THR A 1 91 ? -7.982 0.251 7.485 1.00 92.12 91 THR A O 1
ATOM 672 N N . LEU A 1 92 ? -8.929 2.226 8.063 1.00 90.19 92 LEU A N 1
ATOM 673 C CA . LEU A 1 92 ? -8.797 2.070 9.516 1.00 90.19 92 LEU A CA 1
ATOM 674 C C . LEU A 1 92 ? -9.503 0.818 10.039 1.00 90.19 92 LEU A C 1
ATOM 676 O O . LEU A 1 92 ? -8.915 0.083 10.820 1.00 90.19 92 LEU A O 1
ATOM 680 N N . ASP A 1 93 ? -10.738 0.563 9.597 1.00 91.44 93 ASP A N 1
ATOM 681 C CA . ASP A 1 93 ? -11.474 -0.649 9.964 1.00 91.44 93 ASP A CA 1
ATOM 682 C C . ASP A 1 93 ? -10.900 -1.864 9.208 1.00 91.44 93 ASP A C 1
ATOM 684 O O . ASP A 1 93 ? -11.120 -1.976 7.993 1.00 91.44 93 ASP A O 1
ATOM 688 N N . PRO A 1 94 ? -10.235 -2.820 9.891 1.00 92.75 94 PRO A N 1
ATOM 689 C CA . PRO A 1 94 ? -9.642 -3.985 9.235 1.00 92.75 94 PRO A CA 1
ATOM 690 C C . PRO A 1 94 ? -10.685 -4.827 8.491 1.00 92.75 94 PRO A C 1
ATOM 692 O O . PRO A 1 94 ? -10.371 -5.490 7.507 1.00 92.75 94 PRO A O 1
ATOM 695 N N . ARG A 1 95 ? -11.961 -4.768 8.904 1.00 93.50 95 ARG A N 1
ATOM 696 C CA . ARG A 1 95 ? -13.063 -5.517 8.280 1.00 93.50 95 ARG A CA 1
ATOM 697 C C . ARG A 1 95 ? -13.441 -4.988 6.900 1.00 93.50 95 ARG A C 1
ATOM 699 O O . ARG A 1 95 ? -14.049 -5.717 6.116 1.00 93.50 95 ARG A O 1
ATOM 706 N N . ARG A 1 96 ? -13.102 -3.731 6.619 1.00 94.69 96 ARG A N 1
ATOM 707 C CA . ARG A 1 96 ? -13.393 -3.032 5.361 1.00 94.69 96 ARG A CA 1
ATOM 708 C C . ARG A 1 96 ? -12.143 -2.809 4.511 1.00 94.69 96 ARG A C 1
ATOM 710 O O . ARG A 1 96 ? -12.270 -2.321 3.392 1.00 94.69 96 ARG A O 1
ATOM 717 N N . ARG A 1 97 ? -10.966 -3.157 5.036 1.00 95.69 97 ARG A N 1
ATOM 718 C CA . ARG A 1 97 ? -9.672 -2.972 4.382 1.00 95.69 97 ARG A CA 1
ATOM 719 C C . ARG A 1 97 ? -9.543 -3.849 3.141 1.00 95.69 97 ARG A C 1
ATOM 721 O O . ARG A 1 97 ? -9.892 -5.032 3.157 1.00 95.69 97 ARG A O 1
ATOM 728 N N . LEU A 1 98 ? -9.024 -3.261 2.065 1.00 96.25 98 LEU A N 1
ATOM 729 C CA . LEU A 1 98 ? -8.725 -3.983 0.833 1.00 96.25 98 LEU A CA 1
ATOM 730 C C . LEU A 1 98 ? -7.685 -5.077 1.109 1.00 96.25 98 LEU A C 1
ATOM 732 O O . LEU A 1 98 ? -6.676 -4.822 1.760 1.00 96.25 98 LEU A O 1
ATOM 736 N N . GLY A 1 99 ? -7.924 -6.288 0.602 1.00 95.25 99 GLY A N 1
ATOM 737 C CA . GLY A 1 99 ? -7.051 -7.440 0.830 1.00 95.25 99 GLY A CA 1
ATOM 738 C C . GLY A 1 99 ? -7.504 -8.322 1.988 1.00 95.25 99 GLY A C 1
ATOM 739 O O . GLY A 1 99 ? -7.015 -9.446 2.119 1.00 95.25 99 GLY A O 1
ATOM 740 N N . ARG A 1 100 ? -8.503 -7.901 2.775 1.00 94.25 100 ARG A N 1
ATOM 741 C CA . ARG A 1 100 ? -9.101 -8.740 3.822 1.00 94.25 100 ARG A CA 1
ATOM 742 C C . ARG A 1 100 ? -9.566 -10.096 3.293 1.00 94.25 100 ARG A C 1
ATOM 744 O O . ARG A 1 100 ? -9.398 -11.105 3.968 1.00 94.25 100 ARG A O 1
ATOM 751 N N . ARG A 1 101 ? -10.157 -10.153 2.091 1.00 93.00 101 ARG A N 1
ATOM 752 C CA . ARG A 1 101 ? -10.575 -11.437 1.482 1.00 93.00 101 ARG A CA 1
ATOM 753 C C . ARG A 1 101 ? -9.430 -12.139 0.739 1.00 93.00 101 ARG A C 1
ATOM 755 O O . ARG A 1 101 ? -9.664 -13.078 -0.019 1.00 93.00 101 ARG A O 1
ATOM 762 N N . GLY A 1 102 ? -8.197 -11.700 0.967 1.00 93.56 102 GLY A N 1
ATOM 763 C CA . GLY A 1 102 ? -6.973 -12.223 0.387 1.00 93.56 102 GLY A CA 1
ATOM 764 C C . GLY A 1 102 ? -6.425 -11.367 -0.753 1.00 93.56 102 GLY A C 1
ATOM 765 O O . GLY A 1 102 ? -7.059 -10.440 -1.261 1.00 93.56 102 GLY A O 1
ATOM 766 N N . ALA A 1 103 ? -5.230 -11.743 -1.210 1.00 94.12 103 ALA A N 1
ATOM 767 C CA . ALA A 1 103 ? -4.472 -11.008 -2.224 1.00 94.12 103 ALA A CA 1
ATOM 768 C C . ALA A 1 103 ? -5.200 -10.844 -3.569 1.00 94.12 103 ALA A C 1
ATOM 770 O O . ALA A 1 103 ? -4.840 -9.968 -4.350 1.00 94.12 103 ALA A O 1
ATOM 771 N N . GLY A 1 104 ? -6.208 -11.674 -3.859 1.00 94.62 104 GLY A N 1
ATOM 772 C CA . GLY A 1 104 ? -7.004 -11.574 -5.083 1.00 94.62 104 GLY A CA 1
ATOM 773 C C . GLY A 1 104 ? -7.684 -10.213 -5.246 1.00 94.62 104 GLY A C 1
ATOM 774 O O . GLY A 1 104 ? -7.668 -9.670 -6.344 1.00 94.62 104 GLY A O 1
ATOM 775 N N . GLU A 1 105 ? -8.203 -9.623 -4.163 1.00 95.06 105 GLU A N 1
ATOM 776 C CA . GLU A 1 105 ? -8.844 -8.299 -4.213 1.00 95.06 105 GLU A CA 1
ATOM 777 C C . GLU A 1 105 ? -7.871 -7.210 -4.656 1.00 95.06 105 GLU A C 1
ATOM 779 O O . GLU A 1 105 ? -8.180 -6.398 -5.522 1.00 95.06 105 GLU A O 1
ATOM 784 N N . VAL A 1 106 ? -6.669 -7.237 -4.079 1.00 95.75 106 VAL A N 1
ATOM 785 C CA . VAL A 1 106 ? -5.608 -6.274 -4.373 1.00 95.75 106 VAL A CA 1
ATOM 786 C C . VAL A 1 106 ? -5.131 -6.454 -5.810 1.00 95.75 106 VAL A C 1
ATOM 788 O O . VAL A 1 106 ? -5.024 -5.482 -6.547 1.00 95.75 106 VAL A O 1
ATOM 791 N N . LYS A 1 107 ? -4.914 -7.702 -6.248 1.00 94.44 107 LYS A N 1
ATOM 792 C CA . LYS A 1 107 ? -4.458 -8.024 -7.610 1.00 94.44 107 LYS A CA 1
ATOM 793 C C . LYS A 1 107 ? -5.449 -7.627 -8.708 1.00 94.44 107 LYS A C 1
ATOM 795 O O . LYS A 1 107 ? -5.019 -7.395 -9.835 1.00 94.44 107 LYS A O 1
ATOM 800 N N . LEU A 1 108 ? -6.746 -7.589 -8.396 1.00 94.94 108 LEU A N 1
ATOM 801 C CA . LEU A 1 108 ? -7.819 -7.193 -9.316 1.00 94.94 108 LEU A CA 1
ATOM 802 C C . LEU A 1 108 ? -8.033 -5.676 -9.384 1.00 94.94 108 LEU A C 1
ATOM 804 O O . LEU A 1 108 ? -8.798 -5.209 -10.227 1.00 94.94 108 LEU A O 1
ATOM 808 N N . HIS A 1 109 ? -7.390 -4.904 -8.509 1.00 95.31 109 HIS A N 1
ATOM 809 C CA . HIS A 1 109 ? -7.553 -3.460 -8.481 1.00 95.31 109 HIS A CA 1
ATOM 810 C C . HIS A 1 109 ? -7.107 -2.823 -9.818 1.00 95.31 109 HIS A C 1
ATOM 812 O O . H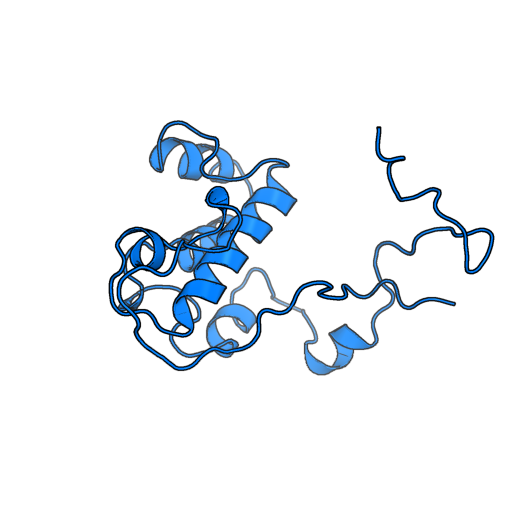IS A 1 109 ? -6.058 -3.211 -10.342 1.00 95.31 109 HIS A O 1
ATOM 818 N N . PRO A 1 110 ? -7.820 -1.809 -10.359 1.00 93.69 110 PRO A N 1
ATOM 819 C CA . PRO A 1 110 ? -7.506 -1.194 -11.657 1.00 93.69 110 PRO A CA 1
ATOM 820 C C . PRO A 1 110 ? -6.066 -0.690 -11.810 1.00 93.69 110 PRO A C 1
ATOM 822 O O . PRO A 1 110 ? -5.522 -0.699 -12.909 1.00 93.69 110 PRO A O 1
ATOM 825 N N . TRP A 1 111 ? -5.422 -0.298 -10.707 1.00 92.06 111 TRP A N 1
ATOM 826 C CA . TRP A 1 111 ? -4.002 0.083 -10.696 1.00 92.06 111 TRP A CA 1
ATOM 827 C C . TRP A 1 111 ? -3.063 -1.023 -11.210 1.00 92.06 111 TRP A C 1
ATOM 829 O O . TRP A 1 111 ? -2.030 -0.730 -11.803 1.00 92.06 111 TRP A O 1
ATOM 839 N N . PHE A 1 112 ? -3.435 -2.291 -11.023 1.00 93.00 112 PHE A N 1
ATOM 840 C CA . PHE A 1 112 ? -2.691 -3.452 -11.511 1.00 93.00 112 PHE A CA 1
ATOM 841 C C . PHE A 1 112 ? -3.214 -3.988 -12.854 1.00 93.00 112 PHE A C 1
ATOM 843 O O . PHE A 1 112 ? -2.857 -5.100 -13.257 1.00 93.00 112 PHE A O 1
ATOM 850 N N . ALA A 1 113 ? -4.060 -3.237 -13.568 1.00 91.44 113 ALA A N 1
ATOM 851 C CA . ALA A 1 113 ? -4.550 -3.652 -14.878 1.00 91.44 113 ALA A CA 1
ATOM 852 C C . ALA A 1 113 ? -3.378 -3.932 -15.839 1.00 91.44 113 ALA A C 1
ATOM 854 O O . ALA A 1 113 ? -2.456 -3.131 -15.983 1.00 91.44 113 ALA A O 1
ATOM 855 N N . GLY A 1 114 ? -3.409 -5.098 -16.489 1.00 89.81 114 GLY A N 1
ATOM 856 C CA . GLY A 1 114 ? -2.353 -5.541 -17.406 1.00 89.81 114 GLY A CA 1
ATOM 857 C C . GLY A 1 114 ? -1.132 -6.187 -16.738 1.00 89.81 114 GLY A C 1
ATOM 858 O O . GLY A 1 114 ? -0.212 -6.602 -17.443 1.00 89.81 114 GLY A O 1
ATOM 859 N N . VAL A 1 115 ? -1.103 -6.323 -15.407 1.00 91.25 115 VAL A N 1
ATOM 860 C CA . VAL A 1 115 ? -0.039 -7.069 -14.720 1.00 91.25 115 VAL A CA 1
ATOM 861 C C . VAL A 1 115 ? -0.250 -8.576 -14.883 1.00 91.25 115 VAL A C 1
ATOM 863 O O . VAL A 1 115 ? -1.219 -9.149 -14.388 1.00 91.25 115 VAL A O 1
ATOM 866 N N . ASP A 1 116 ? 0.707 -9.240 -15.532 1.00 91.25 116 ASP A N 1
ATOM 867 C CA . ASP A 1 116 ? 0.782 -10.702 -15.604 1.00 91.25 116 ASP A CA 1
ATOM 868 C C . ASP A 1 116 ? 1.456 -11.271 -14.342 1.00 91.25 116 ASP A C 1
ATOM 870 O O . ASP A 1 116 ? 2.682 -11.390 -14.245 1.00 91.25 116 ASP A O 1
ATOM 874 N N . TRP A 1 117 ? 0.639 -11.596 -13.339 1.00 90.75 117 TRP A N 1
ATOM 875 C CA . TRP A 1 117 ? 1.099 -12.111 -12.048 1.00 90.75 117 TRP A CA 1
ATOM 876 C C . TRP A 1 117 ? 1.904 -13.425 -12.143 1.00 90.75 117 TRP A C 1
ATOM 878 O O . TRP A 1 117 ? 2.951 -13.504 -11.496 1.00 90.75 117 TRP A O 1
ATOM 888 N N . PRO A 1 118 ? 1.493 -14.444 -12.933 1.00 90.25 118 PRO A N 1
ATOM 889 C CA . PRO A 1 118 ? 2.279 -15.667 -13.137 1.00 90.25 118 PRO A CA 1
ATOM 890 C C . PRO A 1 118 ? 3.691 -15.473 -13.702 1.00 90.25 118 PRO A C 1
ATOM 892 O O . PRO A 1 118 ? 4.577 -16.294 -13.435 1.00 90.25 118 PRO A O 1
ATOM 895 N N . SER A 1 119 ? 3.915 -14.445 -14.526 1.00 87.25 119 SER A N 1
ATOM 896 C CA . SER A 1 119 ? 5.230 -14.177 -15.124 1.00 87.25 119 SER A CA 1
ATOM 897 C C . SER A 1 119 ? 6.028 -13.093 -14.412 1.00 87.25 119 SER A C 1
ATOM 899 O O . SER A 1 119 ? 7.229 -12.984 -14.659 1.00 87.25 119 SER A O 1
ATOM 901 N N . LEU A 1 120 ? 5.415 -12.350 -13.484 1.00 86.00 120 LEU A N 1
ATOM 902 C CA . LEU A 1 120 ? 6.035 -11.228 -12.780 1.00 86.00 120 LEU A CA 1
ATOM 903 C C . LEU A 1 120 ? 7.398 -11.583 -12.169 1.00 86.00 120 LEU A C 1
ATOM 905 O O . LEU A 1 120 ? 8.355 -10.837 -12.350 1.00 86.00 120 LEU A O 1
ATOM 909 N N . ALA A 1 121 ? 7.516 -12.753 -11.534 1.00 80.62 121 ALA A N 1
ATOM 910 C CA . ALA A 1 121 ? 8.765 -13.222 -10.922 1.00 80.62 121 ALA A CA 1
ATOM 911 C C . ALA A 1 121 ? 9.902 -13.477 -11.931 1.00 80.62 121 ALA A C 1
ATOM 913 O O . ALA A 1 12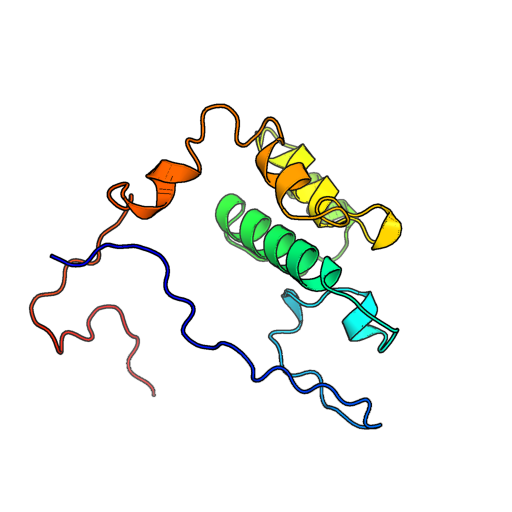1 ? 11.071 -13.492 -11.557 1.00 80.62 121 ALA A O 1
ATOM 914 N N . ARG A 1 122 ? 9.570 -13.687 -13.211 1.00 83.12 122 ARG A N 1
ATOM 915 C CA . ARG A 1 122 ? 10.532 -13.911 -14.300 1.00 83.12 122 ARG A CA 1
ATOM 916 C C . ARG A 1 122 ? 10.880 -12.628 -15.053 1.00 83.12 122 ARG A C 1
ATOM 918 O O . ARG A 1 122 ? 11.764 -12.650 -15.908 1.00 83.12 122 ARG A O 1
ATOM 925 N N . ARG A 1 123 ? 10.192 -11.514 -14.780 1.00 80.81 123 ARG A N 1
ATOM 926 C CA . ARG A 1 123 ? 10.474 -10.240 -15.446 1.00 80.81 123 ARG A CA 1
ATOM 927 C C . ARG A 1 123 ? 11.822 -9.694 -14.984 1.00 80.81 123 ARG A C 1
ATOM 929 O O . ARG A 1 123 ? 12.187 -9.786 -13.814 1.00 80.81 123 ARG A O 1
ATOM 936 N N . LYS A 1 124 ? 12.552 -9.079 -15.917 1.00 77.56 124 LYS A N 1
ATOM 937 C CA . LYS A 1 124 ? 13.766 -8.329 -15.594 1.00 77.56 124 LYS A CA 1
ATOM 938 C C . LYS A 1 124 ? 13.387 -7.158 -14.684 1.00 77.56 124 LYS A C 1
ATOM 940 O O . LYS A 1 124 ? 12.469 -6.405 -15.007 1.00 77.56 124 LYS A O 1
ATOM 945 N N . ALA A 1 125 ? 14.083 -7.033 -13.559 1.00 80.00 125 ALA A N 1
ATOM 946 C CA . ALA A 1 125 ? 13.880 -5.934 -12.627 1.00 80.00 125 ALA A CA 1
ATOM 947 C C . ALA A 1 125 ? 14.143 -4.585 -13.309 1.00 80.00 125 ALA A C 1
ATOM 949 O O . ALA A 1 125 ? 15.028 -4.481 -14.161 1.00 80.00 125 ALA A O 1
ATOM 950 N N . ALA A 1 126 ? 13.383 -3.562 -12.915 1.00 82.06 126 ALA A N 1
ATOM 951 C CA . ALA A 1 126 ? 13.553 -2.203 -13.432 1.00 82.06 126 ALA A CA 1
ATOM 952 C C . ALA A 1 126 ? 14.939 -1.633 -13.096 1.00 82.06 126 ALA A C 1
ATOM 954 O O . ALA A 1 126 ? 15.504 -0.871 -13.874 1.00 82.06 126 ALA A O 1
ATOM 955 N N . PHE A 1 127 ? 15.497 -2.057 -11.962 1.00 83.38 127 PHE A N 1
ATOM 956 C CA . PHE A 1 127 ? 16.830 -1.704 -11.514 1.00 83.38 127 PHE A CA 1
ATOM 957 C C . PHE A 1 127 ? 17.585 -2.967 -11.095 1.00 83.38 127 PHE A C 1
ATOM 959 O O . PHE A 1 127 ? 17.049 -3.826 -10.394 1.00 83.38 127 PHE A O 1
ATOM 966 N N . VAL A 1 128 ? 18.830 -3.085 -11.551 1.00 83.50 128 VAL A N 1
ATOM 967 C CA . VAL A 1 128 ? 19.774 -4.118 -11.122 1.00 83.50 128 VAL A CA 1
ATOM 968 C C . VAL A 1 128 ? 21.009 -3.372 -10.617 1.00 83.50 128 VAL A C 1
ATOM 970 O O . VAL A 1 128 ? 21.609 -2.658 -11.422 1.00 83.50 128 VAL A O 1
ATOM 973 N N . PRO A 1 129 ? 21.372 -3.494 -9.325 1.00 82.31 129 PRO A N 1
ATOM 974 C CA . PRO A 1 129 ? 22.565 -2.852 -8.781 1.00 82.31 129 PRO A CA 1
ATOM 975 C C . PRO A 1 129 ? 23.813 -3.231 -9.587 1.00 82.31 129 PRO A C 1
ATOM 977 O O . PRO A 1 129 ? 24.033 -4.413 -9.872 1.00 82.31 129 PRO A O 1
ATOM 980 N N . ALA A 1 130 ? 24.611 -2.235 -9.967 1.00 84.81 130 ALA A N 1
ATOM 981 C CA . ALA A 1 130 ? 25.877 -2.446 -10.655 1.00 84.81 130 ALA A CA 1
ATOM 982 C C . ALA A 1 130 ? 26.945 -2.722 -9.596 1.00 84.81 130 ALA A C 1
ATOM 984 O O . ALA A 1 130 ? 27.396 -1.801 -8.930 1.00 84.81 130 ALA A O 1
ATOM 985 N N . THR A 1 131 ? 27.268 -3.997 -9.402 1.00 82.69 131 THR A N 1
ATOM 986 C CA . THR A 1 131 ? 28.274 -4.436 -8.430 1.00 82.69 131 THR A CA 1
ATOM 987 C C . THR A 1 131 ? 29.529 -4.870 -9.165 1.00 82.69 131 THR A C 1
ATOM 989 O O . THR A 1 131 ? 29.440 -5.589 -10.164 1.00 82.69 131 THR A O 1
ATOM 992 N N . ASP A 1 132 ? 30.685 -4.430 -8.677 1.00 79.12 132 ASP A N 1
ATOM 993 C CA . ASP A 1 132 ? 31.972 -4.759 -9.295 1.00 79.12 132 ASP A CA 1
ATOM 994 C C . ASP A 1 132 ? 32.411 -6.196 -8.966 1.00 79.12 132 ASP A C 1
ATOM 996 O O . ASP A 1 132 ? 33.008 -6.884 -9.798 1.00 79.12 132 ASP A O 1
ATOM 1000 N N . CYS A 1 133 ? 32.097 -6.678 -7.758 1.00 80.25 133 CYS A N 1
ATOM 1001 C CA . CYS A 1 133 ? 32.381 -8.040 -7.304 1.00 80.25 133 CYS A CA 1
ATOM 1002 C C . CYS A 1 133 ? 31.401 -8.507 -6.213 1.00 80.25 133 CYS A C 1
ATOM 1004 O O . CYS A 1 133 ? 30.612 -7.726 -5.686 1.00 80.25 133 CYS A O 1
ATOM 1006 N N . ASP A 1 134 ? 31.471 -9.787 -5.834 1.00 81.56 134 ASP A N 1
ATOM 1007 C CA . ASP A 1 134 ? 30.558 -10.407 -4.856 1.00 81.56 134 ASP A CA 1
ATOM 1008 C C . ASP A 1 134 ? 30.641 -9.806 -3.440 1.00 81.56 134 ASP A C 1
ATOM 1010 O O . ASP A 1 134 ? 29.738 -10.001 -2.627 1.00 81.56 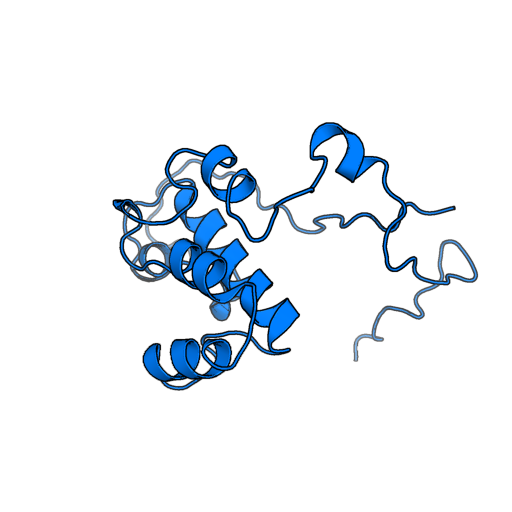134 ASP A O 1
ATOM 1014 N N . THR A 1 135 ? 31.718 -9.080 -3.134 1.00 84.94 135 THR A N 1
ATOM 1015 C CA . THR A 1 135 ? 31.925 -8.392 -1.852 1.00 84.94 135 THR A CA 1
ATOM 1016 C C . THR A 1 135 ? 31.793 -6.878 -1.971 1.00 84.94 135 THR A C 1
ATOM 1018 O O . THR A 1 135 ? 32.189 -6.166 -1.051 1.00 84.94 135 THR A O 1
ATOM 1021 N N . ASP A 1 136 ? 31.305 -6.371 -3.104 1.00 82.38 136 ASP A N 1
ATOM 1022 C CA . ASP A 1 136 ? 31.102 -4.942 -3.302 1.00 82.38 136 ASP A CA 1
ATOM 1023 C C . ASP A 1 136 ? 30.042 -4.416 -2.323 1.00 82.38 136 ASP A C 1
ATOM 1025 O O . ASP A 1 136 ? 28.885 -4.848 -2.315 1.00 82.38 136 ASP A O 1
ATOM 1029 N N . THR A 1 137 ? 30.461 -3.479 -1.475 1.00 86.38 137 THR A N 1
ATOM 1030 C CA . THR A 1 137 ? 29.624 -2.835 -0.462 1.00 86.38 137 THR A CA 1
ATOM 1031 C C . THR A 1 137 ? 29.231 -1.404 -0.835 1.00 86.38 137 THR A C 1
ATOM 1033 O O . THR A 1 137 ? 28.708 -0.688 0.013 1.00 86.38 137 THR A O 1
ATOM 1036 N N . SER A 1 138 ? 29.421 -0.981 -2.090 1.00 86.25 138 SER A N 1
ATOM 1037 C CA . SER A 1 138 ? 29.148 0.383 -2.580 1.00 86.25 138 SER A CA 1
ATOM 1038 C C . SER A 1 138 ? 27.711 0.875 -2.356 1.00 86.25 138 SER A C 1
ATOM 1040 O O . SER A 1 138 ? 27.485 2.073 -2.190 1.00 86.25 138 SER A O 1
ATOM 1042 N N . TYR A 1 139 ? 26.738 -0.038 -2.296 1.00 84.50 139 TYR A N 1
ATOM 1043 C CA . TYR A 1 139 ? 25.333 0.265 -1.991 1.00 84.50 139 TYR A CA 1
ATOM 1044 C C . TYR A 1 139 ? 25.006 0.297 -0.487 1.00 84.50 139 TYR A C 1
ATOM 1046 O O . TYR A 1 139 ? 23.854 0.530 -0.119 1.00 84.50 139 TYR A O 1
ATOM 1054 N N . PHE A 1 140 ? 25.988 0.069 0.388 1.00 85.50 140 PHE A N 1
ATOM 1055 C CA . PHE A 1 140 ? 25.826 0.096 1.838 1.00 85.50 140 PHE A CA 1
ATOM 1056 C C . PHE A 1 140 ? 26.553 1.298 2.438 1.00 85.50 140 PHE A C 1
ATOM 1058 O O . PHE A 1 140 ? 27.672 1.637 2.060 1.00 85.50 140 PHE A O 1
ATOM 1065 N N . SER A 1 141 ? 25.935 1.934 3.430 1.00 79.75 141 SER A N 1
ATOM 1066 C CA . SER A 1 141 ? 26.608 2.970 4.209 1.00 79.75 141 SER A CA 1
ATOM 1067 C C . SER A 1 141 ? 27.609 2.341 5.180 1.00 79.75 141 SER A C 1
ATOM 1069 O O . SER A 1 141 ? 27.299 1.356 5.855 1.00 79.75 141 SER A O 1
ATOM 1071 N N . SER A 1 142 ? 28.796 2.937 5.299 1.00 77.00 142 SER A N 1
ATOM 1072 C CA . SER A 1 142 ? 29.730 2.612 6.377 1.00 77.00 142 SER A CA 1
ATOM 1073 C C . SER A 1 142 ? 29.085 2.948 7.720 1.00 77.00 142 SER A C 1
ATOM 1075 O O . SER A 1 142 ? 28.600 4.066 7.909 1.00 77.00 142 SER A O 1
ATOM 1077 N N . ARG A 1 143 ? 29.074 1.994 8.654 1.00 67.94 143 ARG A N 1
ATOM 1078 C CA . ARG A 1 143 ? 28.647 2.281 10.027 1.00 67.94 143 ARG A CA 1
ATOM 1079 C C . ARG A 1 143 ? 29.676 3.220 10.682 1.00 67.94 143 ARG A C 1
ATOM 1081 O O . ARG A 1 143 ? 30.868 2.962 10.501 1.00 67.94 143 ARG A O 1
ATOM 1088 N N . PRO A 1 144 ? 29.239 4.291 11.366 1.00 60.22 144 PRO A N 1
ATOM 1089 C CA . PRO A 1 144 ? 30.128 5.123 12.171 1.00 60.22 144 PRO A CA 1
ATOM 1090 C C . PRO A 1 144 ? 30.689 4.361 13.378 1.00 60.22 144 PRO A C 1
ATOM 1092 O O . PRO A 1 144 ? 30.068 3.351 13.792 1.00 60.22 144 PRO A O 1
#

Secondary structure (DSSP, 8-state):
--------S-PPP------TT----S-GGG--HHHHTT----THHHHHHHHHHHHHHHHSS-GGGSS-HHHHHHHHHTT-TTHHHHHHHT-SSTTTSTTTT-HHHHHTSGGGTT--HHHHTTSPPS-----SSTT--TTSPPP-

Sequence (144 aa):
MGSGAWRVQDAPHVVAGAEEGGRAVGTPDYLAPELLLGTGHGAEVDWWSLGVILYEMVVGRPPFAANTPEAIFQNVLDGAACRDLILGLLTLDPRRRLGRRGAGEVKLHPWFAGVDWPSLARRKAAFVPATDCDTDTSYFSSRP

InterPro domains:
  IPR000719 Protein kinase domain [PF00069] (23-112)
  IPR000719 Protein kinase domain [PS50011] (1-112)
  IPR000719 Protein kinase domain [SM00220] (2-112)
  IPR000961 AGC-kinase, C-terminal [PS51285] (113-144)
  IPR011009 Protein kinase-like domain superfamily [SSF56112] (23-142)
  IPR050236 Serine/threonine-protein kinases, AGC [PTHR24356] (23-141)